Protein AF-A0A453RXK5-F1 (afdb_monomer_lite)

Sequence (158 aa):
MILRGVCTDGGHRELFTVAWDRRAPGYQVQESAIDTALVDGECNTMEKPGDRMSCYLTKALGNVGAELALQVPGRVSTEIDARLAYDTQGIVQRVHELLQIYNEHDIPSERLLFKIPATWQGIEASRLLESEGTQTHLTFVYRHVHALCLIWSQPYFL

pLDDT: mean 70.8, std 21.92, range [22.89, 93.12]

Foldseek 3Di:
DQPPPQPPPVPPARDDPRPDDPPDPPDDDPPVQLVVLVPDPVLVPDPDPVSSVVSSVLSSQLSVQLVVLVVDVAAGEGEDDCVCLPPLVSRLVSVVVSVVSNVVSVHDQVRYEYEHELDPSSLVSCLVCVVVVHHYDYDDPPDPVSVVSVVVSDPPPD

InterPro domains:
  IPR001585 Transal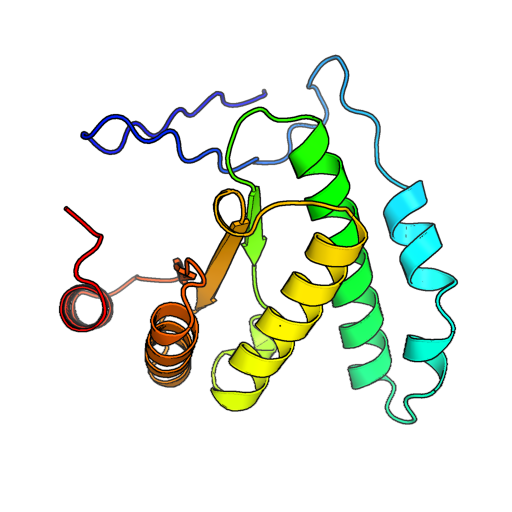dolase/Fructose-6-phosphate aldolase [PF00923] (57-148)
  IPR001585 Transaldolase/Fructose-6-phosphate aldolase [PTHR10683] (31-148)
  IPR013785 Aldolase-type TIM barrel [G3DSA:3.20.20.70] (16-151)

Organism: Aegilops tauschii subsp. strangulata (NCBI:txid200361)

Structure (mmCIF, N/CA/C/O backbone):
data_AF-A0A453RXK5-F1
#
_entry.id   AF-A0A453RXK5-F1
#
loop_
_atom_site.group_PDB
_atom_site.id
_atom_site.type_symbol
_atom_site.label_atom_id
_atom_site.label_alt_id
_atom_site.label_comp_id
_atom_site.label_asym_id
_atom_site.label_entity_id
_atom_site.label_seq_id
_atom_site.pdbx_PDB_ins_code
_atom_site.Cartn_x
_atom_site.Cartn_y
_atom_site.Cartn_z
_atom_site.occupancy
_atom_site.B_iso_or_equiv
_atom_site.auth_seq_id
_atom_site.auth_comp_id
_atom_site.auth_asym_id
_atom_site.auth_atom_id
_atom_site.pdbx_PDB_model_num
ATOM 1 N N . MET A 1 1 ? -15.021 21.557 -0.615 1.00 23.17 1 MET A N 1
ATOM 2 C CA . MET A 1 1 ? -15.997 20.584 -1.113 1.00 23.17 1 MET A CA 1
ATOM 3 C C . MET A 1 1 ? -15.530 19.169 -0.794 1.00 23.17 1 MET A C 1
ATOM 5 O O . MET A 1 1 ? -14.851 18.571 -1.619 1.00 23.17 1 MET A O 1
ATOM 9 N N . ILE A 1 2 ? -15.895 18.631 0.381 1.00 25.14 2 ILE A N 1
ATOM 10 C CA . ILE A 1 2 ? -15.979 17.185 0.576 1.00 25.14 2 ILE A CA 1
ATOM 11 C C . ILE A 1 2 ? -16.998 16.777 -0.471 1.00 25.14 2 ILE A C 1
ATOM 13 O O . ILE A 1 2 ? -18.204 16.957 -0.285 1.00 25.14 2 ILE A O 1
ATOM 17 N N . LEU A 1 3 ? -16.523 16.333 -1.629 1.00 22.89 3 LEU A N 1
ATOM 18 C CA . LEU A 1 3 ? -17.369 15.548 -2.489 1.00 22.89 3 LEU A CA 1
ATOM 19 C C . LEU A 1 3 ? -17.604 14.281 -1.678 1.00 22.89 3 LEU A C 1
ATOM 21 O O . LEU A 1 3 ? -16.799 13.356 -1.699 1.00 22.89 3 LEU A O 1
ATOM 25 N N . ARG A 1 4 ? -18.725 14.245 -0.949 1.00 27.22 4 ARG A N 1
ATOM 26 C CA . ARG A 1 4 ? -19.460 13.003 -0.718 1.00 27.22 4 ARG A CA 1
ATOM 27 C C . ARG A 1 4 ? -19.897 12.499 -2.096 1.00 27.22 4 ARG A C 1
ATOM 29 O O . ARG A 1 4 ? -21.068 12.527 -2.446 1.00 27.22 4 ARG A O 1
ATOM 36 N N . GLY A 1 5 ? -18.926 12.111 -2.914 1.00 26.20 5 GLY A N 1
ATOM 37 C CA . GLY A 1 5 ? -19.126 11.213 -4.023 1.00 26.20 5 GLY A CA 1
ATOM 38 C C . GLY A 1 5 ? -19.191 9.839 -3.398 1.00 26.20 5 GLY A C 1
ATOM 39 O O . GLY A 1 5 ? -18.198 9.124 -3.366 1.00 26.20 5 GLY A O 1
ATOM 40 N N . VAL A 1 6 ? -20.352 9.504 -2.842 1.00 32.00 6 VAL A N 1
ATOM 41 C CA . VAL A 1 6 ? -20.720 8.105 -2.684 1.00 32.00 6 VAL A CA 1
ATOM 42 C C . VAL A 1 6 ? -20.845 7.589 -4.119 1.00 32.00 6 VAL A C 1
ATOM 44 O O . VAL A 1 6 ? -21.887 7.760 -4.749 1.00 32.00 6 VAL A O 1
ATOM 47 N N . CYS A 1 7 ? -19.765 7.037 -4.680 1.00 28.34 7 CYS A N 1
ATOM 48 C CA . CYS A 1 7 ? -19.913 6.109 -5.794 1.00 28.34 7 CYS A CA 1
ATOM 49 C C . CYS A 1 7 ? -20.530 4.858 -5.183 1.00 28.34 7 CYS A C 1
ATOM 51 O O . CYS A 1 7 ? -19.851 4.015 -4.607 1.00 28.34 7 CYS A O 1
ATOM 53 N N . THR A 1 8 ? -21.857 4.818 -5.217 1.00 28.31 8 THR A N 1
ATOM 54 C CA . THR A 1 8 ? -22.600 3.576 -5.093 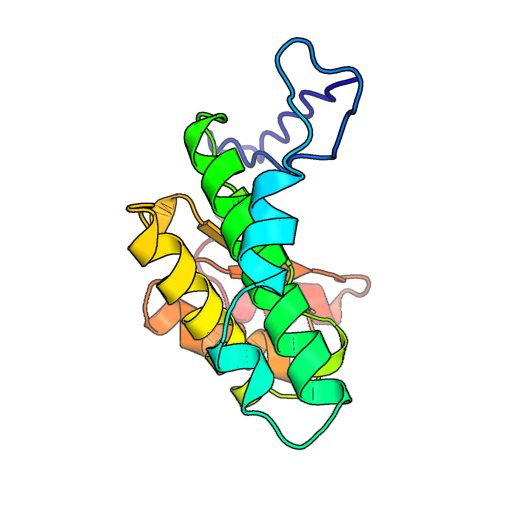1.00 28.31 8 THR A CA 1
ATOM 55 C C . THR A 1 8 ? -22.342 2.819 -6.386 1.00 28.31 8 THR A C 1
ATOM 57 O O . THR A 1 8 ? -23.053 2.996 -7.372 1.00 28.31 8 THR A O 1
ATOM 60 N N . ASP A 1 9 ? -21.302 1.984 -6.403 1.00 31.77 9 ASP A N 1
ATOM 61 C CA . ASP A 1 9 ? -21.351 0.815 -7.276 1.00 31.77 9 ASP A CA 1
ATOM 62 C C . ASP A 1 9 ? -22.632 0.076 -6.882 1.00 31.77 9 ASP A C 1
ATOM 64 O O . ASP A 1 9 ? -22.912 -0.070 -5.689 1.00 31.77 9 ASP A O 1
ATOM 68 N N . GLY A 1 10 ? -23.467 -0.279 -7.858 1.00 30.39 10 GLY A N 1
ATOM 69 C CA . GLY A 1 10 ? -24.870 -0.686 -7.692 1.00 30.39 10 GLY A CA 1
ATOM 70 C C . GLY A 1 10 ? -25.164 -1.900 -6.793 1.00 30.39 10 GLY A C 1
ATOM 71 O O . GLY A 1 10 ? -26.265 -2.435 -6.862 1.00 30.39 10 GLY A O 1
ATOM 72 N N . GLY A 1 11 ? -24.239 -2.324 -5.934 1.00 29.34 11 GLY A N 1
ATOM 73 C CA . GLY A 1 11 ? -24.464 -3.200 -4.793 1.00 29.34 11 GLY A CA 1
ATOM 74 C C . GLY A 1 11 ? -23.821 -2.645 -3.518 1.00 29.34 11 GLY A C 1
ATOM 75 O O . GLY A 1 11 ? -22.693 -2.998 -3.212 1.00 29.34 11 GLY A O 1
ATOM 76 N N . HIS A 1 12 ? -24.537 -1.802 -2.763 1.00 26.59 12 HIS A N 1
ATOM 77 C CA . HIS A 1 12 ? -24.367 -1.537 -1.316 1.00 26.59 12 HIS A CA 1
ATOM 78 C C . HIS A 1 12 ? -22.938 -1.567 -0.699 1.00 26.59 12 HIS A C 1
ATOM 80 O O . HIS A 1 12 ? -22.778 -1.995 0.444 1.00 26.59 12 HIS A O 1
ATOM 86 N N . ARG A 1 13 ? -21.888 -1.105 -1.390 1.00 34.31 13 ARG A N 1
ATOM 87 C CA . ARG A 1 13 ? -20.522 -1.024 -0.839 1.00 34.31 13 ARG A CA 1
ATOM 88 C C . ARG A 1 13 ? -19.982 0.385 -1.045 1.00 34.31 13 ARG A C 1
ATOM 90 O O . ARG A 1 13 ? -19.681 0.794 -2.159 1.00 34.31 13 ARG A O 1
ATOM 97 N N . GLU A 1 14 ? -19.905 1.151 0.039 1.00 31.09 14 GLU A N 1
ATOM 98 C CA . GLU A 1 14 ? -19.408 2.526 0.008 1.00 31.09 14 GLU A CA 1
ATOM 99 C C . GLU A 1 14 ? -17.879 2.531 -0.147 1.00 31.09 14 GLU A C 1
ATOM 101 O O . GLU A 1 14 ? -17.128 2.310 0.808 1.00 31.09 14 GLU A O 1
ATOM 106 N N . LEU A 1 15 ? -17.401 2.778 -1.368 1.00 33.25 15 LEU A N 1
ATOM 107 C CA . LEU A 1 15 ? -15.984 2.992 -1.642 1.00 33.25 15 LEU A CA 1
ATOM 108 C C . LEU A 1 15 ? -15.655 4.472 -1.395 1.00 33.25 15 LEU A C 1
ATOM 110 O O . LEU A 1 15 ? -15.812 5.326 -2.269 1.00 33.25 15 LEU A O 1
ATOM 114 N N . PHE A 1 16 ? -15.218 4.804 -0.180 1.00 31.69 16 PHE A N 1
ATOM 115 C CA . PHE A 1 16 ? -14.766 6.159 0.139 1.00 31.69 16 PHE A CA 1
ATOM 116 C C . PHE A 1 16 ? -13.379 6.404 -0.464 1.00 31.69 16 PHE A C 1
ATOM 118 O O . PHE A 1 16 ? -12.349 6.199 0.169 1.00 31.69 16 PHE A O 1
ATOM 125 N N . THR A 1 17 ? -13.335 6.888 -1.705 1.00 33.84 17 THR A N 1
ATOM 126 C CA . THR A 1 17 ? -12.128 7.568 -2.186 1.00 33.84 17 THR A CA 1
ATOM 127 C C . THR A 1 17 ? -12.095 8.945 -1.533 1.00 33.84 17 THR A C 1
ATOM 129 O O . THR A 1 17 ? -12.831 9.845 -1.936 1.00 33.84 17 THR A O 1
ATOM 132 N N . VAL A 1 18 ? -11.262 9.119 -0.505 1.00 37.56 18 VAL A N 1
ATOM 133 C CA . VAL A 1 18 ? -11.007 10.441 0.077 1.00 37.56 18 VAL A CA 1
ATOM 134 C C . VAL A 1 18 ? -10.220 11.260 -0.947 1.00 37.56 18 VAL A C 1
ATOM 136 O O . VAL A 1 18 ? -8.999 11.183 -1.039 1.00 37.56 18 VAL A O 1
ATOM 139 N N . ALA A 1 19 ? -10.936 12.032 -1.763 1.00 39.16 19 ALA A N 1
ATOM 140 C CA . ALA A 1 19 ? -10.356 13.154 -2.481 1.00 39.16 19 ALA A CA 1
ATOM 141 C C . ALA A 1 19 ? -10.180 14.297 -1.473 1.00 39.16 19 ALA A C 1
ATOM 143 O O . ALA A 1 19 ? -11.158 14.781 -0.901 1.00 39.16 19 ALA A O 1
ATOM 144 N N . TRP A 1 20 ? -8.930 14.687 -1.223 1.00 39.06 20 TRP A N 1
ATOM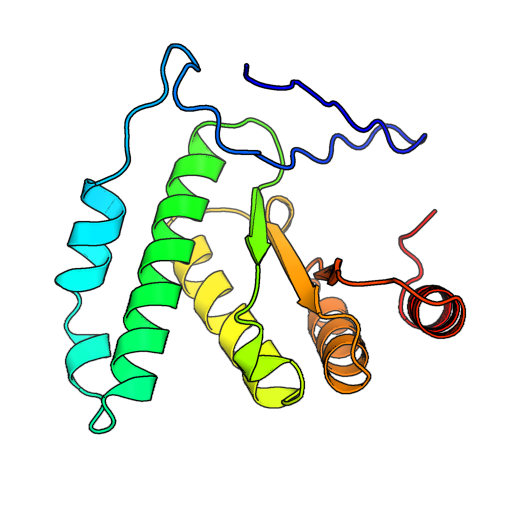 145 C CA . TRP A 1 20 ? -8.561 15.699 -0.237 1.00 39.06 20 TRP A CA 1
ATOM 146 C C . TRP A 1 20 ? -9.300 17.025 -0.459 1.00 39.06 20 TRP A C 1
ATOM 148 O O . TRP A 1 20 ? -8.984 17.787 -1.373 1.00 39.06 20 TRP A O 1
ATOM 158 N N . ASP A 1 21 ? -10.242 17.345 0.427 1.00 41.78 21 ASP A N 1
ATOM 159 C CA . ASP A 1 21 ? -10.811 18.682 0.533 1.00 41.78 21 ASP A CA 1
ATOM 160 C C . ASP A 1 21 ? -10.332 19.373 1.807 1.00 41.78 21 ASP A C 1
ATOM 162 O O . ASP A 1 21 ? -10.854 19.141 2.894 1.00 41.78 21 ASP A O 1
ATOM 166 N N . ARG A 1 22 ? -9.404 20.321 1.651 1.00 41.78 22 ARG A N 1
ATOM 167 C CA . ARG A 1 22 ? -8.883 21.162 2.746 1.00 41.78 22 ARG A CA 1
ATOM 168 C C . ARG A 1 22 ? -9.943 22.026 3.452 1.00 41.78 22 ARG A C 1
ATOM 170 O O . ARG A 1 22 ? -9.611 22.736 4.391 1.00 41.78 22 ARG A O 1
ATOM 177 N N . ARG A 1 23 ? -11.194 22.034 2.978 1.00 43.84 23 ARG A N 1
ATOM 178 C CA . ARG A 1 23 ? -12.311 22.817 3.536 1.00 43.84 23 ARG A CA 1
ATOM 179 C C . ARG A 1 23 ? -13.295 21.978 4.359 1.00 43.84 23 ARG A C 1
ATOM 181 O O . ARG A 1 23 ? -14.325 22.505 4.774 1.00 43.84 23 ARG A O 1
ATOM 188 N N . ALA A 1 24 ? -12.998 20.702 4.589 1.00 44.66 24 ALA A N 1
ATOM 189 C CA . ALA A 1 24 ? -13.757 19.834 5.477 1.00 44.66 24 ALA A CA 1
ATOM 190 C C . ALA A 1 24 ? -13.683 20.337 6.937 1.00 44.66 24 ALA A C 1
ATOM 192 O O . ALA A 1 24 ? -12.586 20.394 7.497 1.00 44.66 24 ALA A O 1
ATOM 193 N N . PRO A 1 25 ? -14.803 20.706 7.585 1.00 36.28 25 PRO A N 1
ATOM 194 C CA . PRO A 1 25 ? -14.773 21.070 8.998 1.00 36.28 25 PRO A CA 1
ATOM 195 C C . PRO A 1 25 ? -14.399 19.839 9.841 1.00 36.28 25 PRO A C 1
ATOM 197 O O . PRO A 1 25 ? -15.038 18.797 9.723 1.00 36.28 25 PRO A O 1
ATOM 200 N N . GLY A 1 26 ? -13.350 19.960 10.662 1.00 49.72 26 GLY A N 1
ATOM 201 C CA . GLY A 1 26 ? -12.788 18.865 11.472 1.00 49.72 26 GLY A CA 1
ATOM 202 C C . GLY A 1 26 ? -11.545 18.190 10.879 1.00 49.72 26 GLY A C 1
ATOM 203 O O . GLY A 1 26 ? -10.944 17.353 11.543 1.00 49.72 26 GLY A O 1
ATOM 204 N N . TYR A 1 27 ? -11.127 18.571 9.669 1.00 48.75 27 TYR A N 1
ATOM 205 C CA . TYR A 1 27 ? -9.893 18.080 9.067 1.00 48.75 27 TYR A CA 1
ATOM 206 C C . TYR A 1 27 ? -8.678 18.839 9.622 1.00 48.75 27 TYR A C 1
ATOM 208 O O . TYR A 1 27 ? -8.502 20.028 9.348 1.00 48.75 27 TYR A O 1
ATOM 216 N N . GLN A 1 28 ? -7.849 18.160 10.417 1.00 50.75 28 GLN A N 1
ATOM 217 C CA . GLN A 1 28 ? -6.536 18.666 10.819 1.00 50.75 28 GLN A CA 1
ATOM 218 C C . GLN A 1 28 ? -5.482 18.168 9.827 1.00 50.75 28 GLN A C 1
ATOM 220 O O . GLN A 1 28 ? -5.486 16.999 9.451 1.00 50.75 28 GLN A O 1
ATOM 225 N N . VAL A 1 29 ? -4.599 19.064 9.378 1.00 53.25 29 VAL A N 1
ATOM 226 C CA . VAL A 1 29 ? -3.449 18.699 8.543 1.00 53.25 29 VAL A CA 1
ATOM 227 C C . VAL A 1 29 ? -2.510 17.847 9.390 1.00 53.25 29 VAL A C 1
ATOM 229 O O . VAL A 1 29 ? -2.087 18.269 10.463 1.00 53.25 29 VAL A O 1
ATOM 232 N N . GLN A 1 30 ? -2.195 16.651 8.909 1.00 60.31 30 GLN A N 1
ATOM 233 C CA . GLN A 1 30 ? -1.445 15.642 9.657 1.00 60.31 30 GLN A CA 1
ATOM 234 C C . GLN A 1 30 ? 0.058 15.819 9.441 1.00 60.31 30 GLN A C 1
ATOM 236 O O . GLN A 1 30 ? 0.758 14.917 8.990 1.00 60.31 30 GLN A O 1
ATOM 241 N N . GLU A 1 31 ? 0.547 17.029 9.732 1.00 60.25 31 GLU A N 1
ATOM 242 C CA . GLU A 1 31 ? 1.984 17.345 9.727 1.00 60.25 31 GLU A CA 1
ATOM 243 C C . GLU A 1 31 ? 2.755 16.391 10.653 1.00 60.25 31 GLU A C 1
ATOM 245 O O . GLU A 1 31 ? 3.828 15.922 10.282 1.00 60.25 31 GLU A O 1
ATOM 250 N N . SER A 1 32 ? 2.141 15.974 11.769 1.00 67.00 32 SER A N 1
ATOM 251 C CA . SER A 1 32 ? 2.704 14.983 12.693 1.00 67.00 32 SER A CA 1
ATOM 252 C C . SER A 1 32 ? 3.075 13.666 12.014 1.00 67.00 32 SER A C 1
ATOM 254 O O . SER A 1 32 ? 4.160 13.154 12.257 1.00 67.00 32 SER A O 1
ATOM 256 N N . ALA A 1 33 ? 2.226 13.131 11.132 1.00 69.62 33 ALA A N 1
ATOM 257 C CA . ALA A 1 33 ? 2.461 11.842 10.482 1.00 69.62 33 ALA A CA 1
ATOM 258 C C . ALA A 1 33 ? 3.660 11.873 9.517 1.00 69.62 33 ALA A C 1
ATOM 260 O O . ALA A 1 33 ? 4.385 10.882 9.378 1.00 69.62 33 ALA A O 1
ATOM 261 N N . ILE A 1 34 ? 3.876 13.019 8.861 1.00 71.56 34 ILE A N 1
ATOM 262 C CA . ILE A 1 34 ? 5.006 13.246 7.953 1.00 71.56 34 ILE A CA 1
ATOM 263 C C . ILE A 1 34 ? 6.287 13.437 8.766 1.00 71.56 34 ILE A C 1
ATOM 265 O O . ILE A 1 34 ? 7.307 12.825 8.450 1.00 71.56 34 ILE A O 1
ATOM 269 N N . ASP A 1 35 ? 6.226 14.219 9.842 1.00 76.19 35 ASP A N 1
ATOM 270 C CA . ASP A 1 35 ? 7.365 14.441 10.731 1.00 76.19 35 ASP A CA 1
ATOM 271 C C . ASP A 1 35 ? 7.811 13.137 11.406 1.00 76.19 35 ASP A C 1
ATOM 273 O O . ASP A 1 35 ? 9.004 12.837 11.443 1.00 76.19 35 ASP A O 1
ATOM 277 N N . THR A 1 36 ? 6.867 12.301 11.853 1.00 78.12 36 THR A N 1
ATOM 278 C CA . THR A 1 36 ? 7.159 10.965 12.395 1.00 78.12 36 THR A CA 1
ATOM 279 C C . THR A 1 36 ? 7.865 10.085 11.367 1.00 78.12 36 THR A C 1
ATOM 281 O O . THR A 1 36 ? 8.853 9.436 11.701 1.00 78.12 36 THR A O 1
ATOM 284 N N . ALA A 1 37 ? 7.421 10.106 10.106 1.00 77.25 37 ALA A N 1
ATOM 285 C CA . ALA A 1 37 ? 8.076 9.347 9.045 1.00 77.25 37 ALA A CA 1
ATOM 286 C C . ALA A 1 37 ? 9.505 9.849 8.763 1.00 77.25 37 ALA A C 1
ATOM 288 O O . ALA A 1 37 ? 10.388 9.044 8.483 1.00 77.25 37 ALA A O 1
ATOM 289 N N . LEU A 1 38 ? 9.759 11.160 8.850 1.00 75.06 38 LEU A N 1
ATOM 290 C CA . LEU A 1 38 ? 11.083 11.749 8.611 1.00 75.06 38 LEU A CA 1
ATOM 291 C C . LEU A 1 38 ? 12.088 11.479 9.740 1.00 75.06 38 LEU A C 1
ATOM 293 O O . LEU A 1 38 ? 13.287 11.369 9.478 1.00 75.06 38 LEU A O 1
ATOM 297 N N . VAL A 1 39 ? 11.613 11.360 10.982 1.00 77.44 39 VAL A N 1
ATOM 298 C CA . VAL A 1 39 ? 12.446 11.053 12.161 1.00 77.44 39 VAL A CA 1
ATOM 299 C C . VAL A 1 39 ? 12.883 9.583 12.190 1.00 77.44 39 VAL A C 1
ATOM 301 O O . VAL A 1 39 ? 13.814 9.220 12.909 1.00 77.44 39 VAL A O 1
ATOM 304 N N . ASP A 1 40 ? 12.255 8.740 11.376 1.00 73.06 40 ASP A N 1
ATOM 305 C CA . ASP A 1 40 ? 12.416 7.301 11.453 1.00 73.06 40 ASP A CA 1
ATOM 306 C C . ASP A 1 40 ? 13.833 6.825 11.070 1.00 73.06 40 ASP A C 1
ATOM 308 O O . ASP A 1 40 ? 14.371 7.121 9.993 1.00 73.06 40 ASP A O 1
ATOM 312 N N . GLY A 1 41 ? 14.464 6.080 11.983 1.00 69.94 41 GLY A N 1
ATOM 313 C CA . GLY A 1 41 ? 15.874 5.683 11.887 1.00 69.94 41 GLY A CA 1
ATOM 314 C C . GLY A 1 41 ? 16.141 4.616 10.825 1.00 69.94 41 GLY A C 1
ATOM 315 O O . GLY A 1 41 ? 17.218 4.583 10.232 1.00 69.94 41 GLY A O 1
ATOM 316 N N . GLU A 1 42 ? 15.147 3.783 10.531 1.00 74.06 42 GLU A N 1
ATOM 317 C CA . GLU A 1 42 ? 15.262 2.662 9.591 1.00 74.06 42 GLU A CA 1
ATOM 318 C C . GLU A 1 42 ? 15.403 3.120 8.134 1.00 74.06 42 GLU A C 1
ATOM 320 O O . GLU A 1 42 ? 16.142 2.527 7.355 1.00 74.06 42 GLU A O 1
ATOM 325 N N . CYS A 1 43 ? 14.765 4.229 7.749 1.00 71.81 43 CYS A N 1
ATOM 326 C CA . CYS A 1 43 ? 14.927 4.771 6.398 1.00 71.81 43 CYS A CA 1
ATOM 327 C C . CYS A 1 43 ? 16.295 5.454 6.203 1.00 71.81 43 CYS A C 1
ATOM 329 O O . CYS A 1 43 ? 16.721 5.677 5.068 1.00 71.81 43 CYS A O 1
ATOM 331 N N . ASN A 1 44 ? 17.012 5.771 7.290 1.00 72.75 44 ASN A N 1
ATOM 332 C CA . ASN A 1 44 ? 18.350 6.364 7.238 1.00 72.75 44 ASN A CA 1
ATOM 333 C C . ASN A 1 44 ? 19.468 5.339 7.014 1.00 72.75 44 ASN A C 1
ATOM 335 O O . ASN A 1 44 ? 20.560 5.737 6.609 1.00 72.75 44 ASN A O 1
ATOM 339 N N . THR A 1 45 ? 19.219 4.044 7.233 1.00 73.19 45 THR A N 1
ATOM 340 C CA . THR A 1 45 ? 20.237 2.995 7.055 1.00 73.19 45 THR A CA 1
ATOM 341 C C . THR A 1 45 ? 20.438 2.585 5.597 1.00 73.19 45 THR A C 1
ATOM 343 O O . THR A 1 45 ? 21.372 1.845 5.298 1.00 73.19 45 THR A O 1
ATOM 346 N N . MET A 1 46 ? 19.592 3.047 4.671 1.00 73.69 46 MET A N 1
ATOM 347 C CA . MET A 1 46 ? 19.740 2.725 3.250 1.00 73.69 46 MET A CA 1
ATOM 348 C C . MET A 1 46 ? 20.824 3.586 2.591 1.00 73.69 46 MET A C 1
ATOM 350 O O . MET A 1 46 ? 20.786 4.812 2.655 1.00 73.69 46 MET A O 1
ATOM 354 N N . GLU A 1 47 ? 21.779 2.956 1.905 1.00 66.75 47 GLU A N 1
ATOM 355 C CA . GLU A 1 47 ? 22.912 3.663 1.285 1.00 66.75 47 GLU A CA 1
ATOM 356 C C . GLU A 1 47 ? 22.507 4.486 0.051 1.00 66.75 47 GLU A C 1
ATOM 358 O O . GLU A 1 47 ? 23.095 5.532 -0.234 1.00 66.75 47 GLU A O 1
ATOM 363 N N . LYS A 1 48 ? 21.483 4.042 -0.692 1.00 79.19 48 LYS A N 1
ATOM 364 C CA . LYS A 1 48 ? 21.042 4.695 -1.931 1.00 79.19 48 LYS A CA 1
ATOM 365 C C . LYS A 1 48 ? 20.027 5.810 -1.650 1.00 79.19 48 LYS A C 1
ATOM 367 O O . LYS A 1 48 ? 18.961 5.534 -1.100 1.00 79.19 48 LYS A O 1
ATOM 372 N N . PRO A 1 49 ? 20.264 7.052 -2.119 1.00 73.75 49 PRO A N 1
ATOM 373 C CA . PRO A 1 49 ? 19.345 8.173 -1.895 1.00 73.75 49 PRO A CA 1
ATOM 374 C C . PRO A 1 49 ? 17.922 7.947 -2.430 1.00 73.75 49 PRO A C 1
ATOM 376 O O . PRO A 1 49 ? 16.957 8.416 -1.831 1.00 73.75 49 PRO A O 1
ATOM 379 N N . GLY A 1 50 ? 17.783 7.224 -3.548 1.00 74.81 50 GLY A N 1
ATOM 380 C CA . GLY A 1 50 ? 16.480 6.923 -4.152 1.00 74.81 50 GLY A CA 1
ATOM 381 C C . GLY A 1 50 ? 15.614 6.004 -3.288 1.00 74.81 50 GLY A C 1
ATOM 382 O O . GLY A 1 50 ? 14.416 6.252 -3.141 1.00 74.81 50 GLY A O 1
ATOM 383 N N . ASP A 1 51 ? 16.237 5.006 -2.665 1.00 77.38 51 ASP A N 1
ATOM 384 C CA . ASP A 1 51 ? 15.552 4.019 -1.828 1.00 77.38 51 ASP A CA 1
ATOM 385 C C . ASP A 1 51 ? 15.184 4.629 -0.471 1.00 77.38 51 ASP A C 1
ATOM 387 O O . ASP A 1 51 ? 14.060 4.451 -0.003 1.00 77.38 51 ASP A O 1
ATOM 391 N N . ARG A 1 52 ? 16.059 5.484 0.085 1.00 82.25 52 ARG A N 1
ATOM 392 C CA . ARG A 1 52 ? 15.753 6.306 1.271 1.00 82.25 52 ARG A CA 1
ATOM 393 C C . ARG A 1 52 ? 14.485 7.127 1.069 1.00 82.25 52 ARG A C 1
ATOM 395 O O . ARG A 1 52 ? 13.575 7.079 1.890 1.00 82.25 52 ARG A O 1
ATOM 402 N N . MET A 1 53 ? 14.401 7.858 -0.046 1.00 81.56 53 MET A N 1
ATOM 403 C CA . MET A 1 53 ? 13.227 8.681 -0.346 1.00 81.56 53 MET A CA 1
ATOM 404 C C . MET A 1 53 ? 11.969 7.826 -0.524 1.00 81.56 53 MET A C 1
ATOM 406 O O . MET A 1 53 ? 10.903 8.187 -0.035 1.00 81.56 53 MET A O 1
ATOM 410 N N . SER A 1 54 ? 12.085 6.671 -1.187 1.00 82.44 54 SER A N 1
ATOM 411 C CA . SER A 1 54 ? 10.966 5.735 -1.317 1.00 82.44 54 SER A CA 1
ATOM 412 C C . SER A 1 54 ? 10.488 5.199 0.038 1.00 82.44 54 SER A C 1
ATOM 414 O O . SER A 1 54 ? 9.282 5.028 0.220 1.00 82.44 54 SER A O 1
ATOM 416 N N . CYS A 1 55 ? 11.402 4.943 0.976 1.00 84.31 55 CYS A N 1
ATOM 417 C CA . CYS A 1 55 ? 11.085 4.508 2.336 1.00 84.31 55 CYS A CA 1
ATOM 418 C C . CYS A 1 55 ?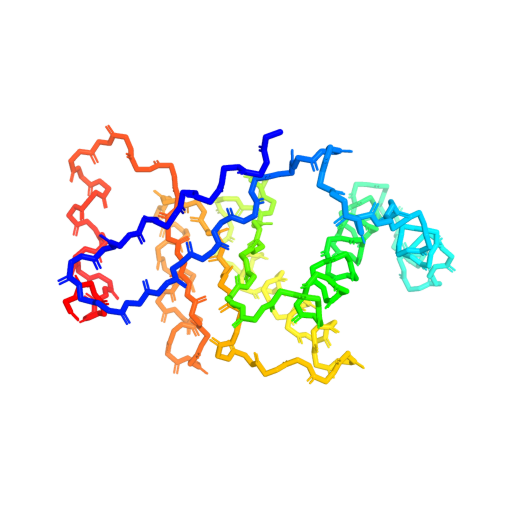 10.308 5.595 3.091 1.00 84.31 55 CYS A C 1
ATOM 420 O O . CYS A 1 55 ? 9.206 5.335 3.571 1.00 84.31 55 CYS A O 1
ATOM 422 N N . TYR A 1 56 ? 10.808 6.839 3.086 1.00 85.56 56 TYR A N 1
ATOM 423 C CA . TYR A 1 56 ? 10.123 7.976 3.712 1.00 85.56 56 TYR A CA 1
ATOM 424 C C . TYR A 1 56 ? 8.722 8.205 3.153 1.00 85.56 56 TYR A C 1
ATOM 426 O O . TYR A 1 56 ? 7.775 8.384 3.913 1.00 85.56 56 TYR A O 1
ATOM 434 N N . LEU A 1 57 ? 8.578 8.159 1.826 1.00 84.25 57 LEU A N 1
ATOM 435 C CA . LEU A 1 57 ? 7.280 8.306 1.172 1.00 84.25 57 LEU A CA 1
ATOM 436 C C . LEU A 1 57 ? 6.313 7.197 1.590 1.00 84.25 57 LEU A C 1
ATOM 438 O O . LEU A 1 57 ? 5.155 7.477 1.878 1.00 84.25 57 LEU A O 1
ATOM 442 N N . THR A 1 58 ? 6.786 5.954 1.663 1.00 86.31 58 THR A N 1
ATOM 443 C CA . THR A 1 58 ? 5.952 4.808 2.054 1.00 86.31 58 THR A CA 1
ATOM 444 C C . THR A 1 58 ? 5.486 4.930 3.500 1.00 86.31 58 THR A C 1
ATOM 446 O O . THR A 1 58 ? 4.292 4.794 3.758 1.00 86.31 58 THR A O 1
ATOM 449 N N . LYS A 1 59 ? 6.392 5.269 4.426 1.00 87.06 59 LYS A N 1
ATOM 450 C CA . LYS A 1 59 ? 6.047 5.489 5.837 1.00 87.06 59 LYS A CA 1
ATOM 451 C C . LYS A 1 59 ? 5.087 6.662 6.020 1.00 87.06 59 LYS A C 1
ATOM 453 O O . LYS A 1 59 ? 4.082 6.525 6.709 1.00 87.06 59 LYS A O 1
ATOM 458 N N . ALA A 1 60 ? 5.335 7.784 5.344 1.00 86.31 60 ALA A N 1
ATOM 459 C CA . ALA A 1 60 ? 4.448 8.943 5.399 1.00 86.31 60 ALA A CA 1
ATOM 460 C C . ALA A 1 60 ? 3.041 8.609 4.872 1.00 86.31 60 ALA A C 1
ATOM 462 O O . ALA A 1 60 ? 2.048 8.952 5.508 1.00 86.31 60 ALA A O 1
ATOM 463 N N . LEU A 1 61 ? 2.942 7.899 3.742 1.00 85.25 61 LEU A N 1
ATOM 464 C CA . LEU A 1 61 ? 1.660 7.470 3.173 1.00 85.25 61 LEU A CA 1
ATOM 465 C C . LEU A 1 61 ? 0.926 6.473 4.078 1.00 85.25 61 LEU A C 1
ATOM 467 O O . LEU A 1 61 ? -0.289 6.586 4.231 1.00 85.25 61 LEU A O 1
ATOM 471 N N . GLY A 1 62 ? 1.647 5.523 4.679 1.00 87.12 62 GLY A N 1
ATOM 472 C CA . GLY A 1 62 ? 1.095 4.569 5.641 1.00 87.12 62 GLY A CA 1
ATOM 473 C C . GLY A 1 62 ? 0.531 5.262 6.881 1.00 87.12 62 GLY A C 1
ATOM 474 O O . GLY A 1 62 ? -0.634 5.058 7.204 1.00 87.12 62 GLY A O 1
ATOM 475 N N . ASN A 1 63 ? 1.306 6.151 7.509 1.00 86.69 63 ASN A N 1
ATOM 476 C CA . ASN A 1 63 ? 0.884 6.881 8.709 1.00 86.69 63 ASN A CA 1
ATOM 477 C C . ASN A 1 63 ? -0.316 7.797 8.438 1.00 86.69 63 ASN A C 1
ATOM 479 O O . ASN A 1 63 ? -1.298 7.773 9.175 1.00 86.69 63 ASN A O 1
ATOM 483 N N . VAL A 1 64 ? -0.284 8.561 7.341 1.00 84.94 64 VAL A N 1
ATOM 484 C CA . VAL A 1 64 ? -1.416 9.418 6.956 1.00 84.94 64 VAL A CA 1
ATOM 485 C C . VAL A 1 64 ? -2.652 8.575 6.640 1.00 84.94 64 VAL A C 1
ATOM 487 O O . VAL A 1 64 ? -3.756 8.901 7.074 1.00 84.94 64 VAL A O 1
ATOM 490 N N . GLY A 1 65 ? -2.487 7.470 5.910 1.00 84.38 65 GLY A N 1
ATOM 491 C CA . GLY A 1 65 ? -3.579 6.541 5.634 1.00 84.38 65 GLY A CA 1
ATOM 492 C C . GLY A 1 65 ? -4.168 5.941 6.911 1.00 84.38 65 GLY A C 1
ATOM 493 O O . GLY A 1 65 ? -5.387 5.789 7.008 1.00 84.38 65 GLY A O 1
ATOM 494 N N . ALA A 1 66 ? -3.324 5.642 7.900 1.00 85.69 66 ALA A N 1
ATOM 495 C CA . ALA A 1 66 ? -3.746 5.069 9.166 1.00 85.69 66 ALA A CA 1
ATOM 496 C C . ALA A 1 66 ? -4.586 6.054 9.988 1.00 85.69 66 ALA A C 1
ATOM 498 O O . ALA A 1 66 ? -5.707 5.744 10.397 1.00 85.69 66 ALA A O 1
ATOM 499 N N . GLU A 1 67 ? -4.109 7.288 10.135 1.00 83.25 67 GLU A N 1
ATOM 500 C CA . GLU A 1 67 ? -4.860 8.345 10.815 1.00 83.25 67 GLU A CA 1
ATOM 501 C C . GLU A 1 67 ? -6.196 8.645 10.116 1.00 83.25 67 GLU A C 1
ATOM 503 O O . GLU A 1 67 ? -7.220 8.857 10.774 1.00 83.25 67 GLU A O 1
ATOM 508 N N . LEU A 1 68 ? -6.229 8.605 8.780 1.00 80.56 68 LEU A N 1
ATOM 509 C CA . LEU A 1 68 ? -7.470 8.745 8.013 1.00 80.56 68 LEU A CA 1
ATOM 510 C C . LEU A 1 68 ? -8.449 7.591 8.268 1.00 80.56 68 LEU A C 1
ATOM 512 O O . LEU A 1 68 ? -9.658 7.826 8.358 1.00 80.56 68 LEU A O 1
ATOM 516 N N . ALA A 1 69 ? -7.956 6.359 8.410 1.00 82.94 69 ALA A N 1
ATOM 517 C CA . ALA A 1 69 ? -8.792 5.187 8.668 1.00 82.94 69 ALA A CA 1
ATOM 518 C C . ALA A 1 69 ? -9.503 5.259 10.030 1.00 82.94 69 ALA A C 1
ATOM 520 O O . ALA A 1 69 ? -10.617 4.742 10.176 1.00 82.94 69 ALA A O 1
ATOM 521 N N . LEU A 1 70 ? -8.893 5.933 11.010 1.00 81.25 70 LEU A N 1
ATOM 522 C CA . LEU A 1 70 ? -9.488 6.183 12.324 1.00 81.25 70 LEU A CA 1
ATOM 523 C C . LEU A 1 70 ? -10.608 7.235 12.276 1.00 81.25 70 LEU A C 1
ATOM 525 O O . LEU A 1 70 ? -11.559 7.151 13.051 1.00 81.25 70 LEU A O 1
ATOM 529 N N . GLN A 1 71 ? -10.529 8.210 11.366 1.00 81.19 71 GLN A N 1
ATOM 530 C CA . GLN A 1 71 ? -11.500 9.309 11.278 1.00 81.19 71 GLN A CA 1
ATOM 531 C C . GLN A 1 71 ? -12.706 9.002 10.383 1.00 81.19 71 GLN A C 1
ATOM 533 O O . GLN A 1 71 ? -13.813 9.482 10.635 1.00 81.19 71 GLN A O 1
ATOM 538 N N . VAL A 1 72 ? -12.506 8.240 9.308 1.00 76.12 72 VAL A N 1
ATOM 539 C CA . VAL A 1 72 ? -13.546 7.971 8.307 1.00 76.12 72 VAL A CA 1
ATOM 540 C C . VAL A 1 72 ? -14.157 6.599 8.582 1.00 76.12 72 VAL A C 1
ATOM 542 O O . VAL A 1 72 ? -13.395 5.651 8.690 1.00 76.12 72 VAL A O 1
ATOM 545 N N . PRO A 1 73 ? -15.491 6.414 8.620 1.00 71.69 73 PRO A N 1
ATOM 546 C CA . PRO A 1 73 ? -16.133 5.107 8.852 1.00 71.69 73 PRO A CA 1
ATOM 547 C C . PRO A 1 73 ? -16.078 4.149 7.640 1.00 71.69 73 PRO A C 1
ATOM 549 O O . PRO A 1 73 ? -16.753 3.126 7.615 1.00 71.69 73 PRO A O 1
ATOM 552 N N . GLY A 1 74 ? -15.291 4.490 6.619 1.00 78.31 74 GLY A N 1
ATOM 553 C CA . GLY A 1 74 ? -15.194 3.789 5.345 1.00 78.31 74 GLY A CA 1
ATOM 554 C C . GLY A 1 74 ? -13.909 2.984 5.178 1.00 78.31 74 GLY A C 1
ATOM 555 O O . GLY A 1 74 ? -13.198 2.690 6.144 1.00 78.31 74 GLY A O 1
ATOM 556 N N . ARG A 1 75 ? -13.612 2.657 3.918 1.00 79.44 75 ARG A N 1
ATOM 557 C CA . ARG A 1 75 ? -12.329 2.086 3.496 1.00 79.44 75 ARG A CA 1
ATOM 558 C C . ARG A 1 75 ? -11.355 3.192 3.113 1.00 79.44 75 ARG A C 1
ATOM 560 O O . ARG A 1 75 ? -11.771 4.206 2.559 1.00 79.44 75 ARG A O 1
ATOM 567 N N . VAL A 1 76 ? -10.074 2.970 3.369 1.00 83.69 76 VAL A N 1
ATOM 568 C CA . VAL A 1 76 ? -8.990 3.852 2.937 1.00 83.69 76 VAL A CA 1
ATOM 569 C C . VAL A 1 76 ? -8.260 3.186 1.787 1.00 83.69 76 VAL A C 1
ATOM 571 O O . VAL A 1 76 ? -7.884 2.018 1.864 1.00 83.69 76 VAL A O 1
ATOM 574 N N . SER A 1 77 ? -8.085 3.939 0.702 1.00 83.25 77 SER A N 1
ATOM 575 C CA . SER A 1 77 ? -7.333 3.468 -0.453 1.00 83.25 77 SER A CA 1
ATOM 576 C C . SER A 1 77 ? -5.955 4.105 -0.511 1.00 83.25 77 SER A C 1
ATOM 578 O O . SER A 1 77 ? -5.877 5.336 -0.541 1.00 83.25 77 SER A O 1
ATOM 580 N N . THR A 1 78 ? -4.914 3.294 -0.648 1.00 87.88 78 THR A N 1
ATOM 581 C CA . THR A 1 78 ? -3.525 3.761 -0.703 1.00 87.88 78 THR A CA 1
ATOM 582 C C . THR A 1 78 ? -2.895 3.331 -2.014 1.00 87.88 78 THR A C 1
ATOM 584 O O . THR A 1 78 ? -3.003 2.175 -2.418 1.00 87.88 78 THR A O 1
ATOM 587 N N . GLU A 1 79 ? -2.293 4.282 -2.721 1.00 88.00 79 GLU A N 1
ATOM 588 C CA . GLU A 1 79 ? -1.707 4.051 -4.038 1.00 88.00 79 GLU A CA 1
ATOM 589 C C . GLU A 1 79 ? -0.245 3.635 -3.938 1.00 88.00 79 GLU A C 1
ATOM 591 O O . GLU A 1 79 ? 0.532 4.220 -3.183 1.00 88.00 79 GLU A O 1
ATOM 596 N N . ILE A 1 80 ? 0.110 2.604 -4.704 1.00 87.69 80 ILE A N 1
ATOM 597 C CA . ILE A 1 80 ? 1.483 2.125 -4.819 1.00 87.69 80 ILE A CA 1
ATOM 598 C C . ILE A 1 80 ? 2.252 3.024 -5.783 1.00 87.69 80 ILE A C 1
ATOM 600 O O . ILE A 1 80 ? 1.727 3.475 -6.798 1.00 87.69 80 ILE A O 1
ATOM 604 N N . ASP A 1 81 ? 3.521 3.269 -5.462 1.00 85.38 81 ASP A N 1
ATOM 605 C CA . ASP A 1 81 ? 4.409 4.087 -6.278 1.00 85.38 81 ASP A CA 1
ATOM 606 C C . ASP A 1 81 ? 4.455 3.585 -7.730 1.00 85.38 81 ASP A C 1
ATOM 608 O O . ASP A 1 81 ? 4.870 2.457 -8.010 1.00 85.38 81 ASP A O 1
ATOM 612 N N . ALA A 1 82 ? 4.072 4.452 -8.667 1.00 82.62 82 ALA A N 1
ATOM 613 C CA . ALA A 1 82 ? 4.028 4.143 -10.091 1.00 82.62 82 ALA A CA 1
ATOM 614 C C . ALA A 1 82 ? 5.398 3.744 -10.673 1.00 82.62 82 ALA A C 1
ATOM 616 O O . ALA A 1 82 ? 5.455 3.101 -11.720 1.00 82.62 82 ALA A O 1
ATOM 617 N N . ARG A 1 83 ? 6.514 4.071 -10.007 1.00 85.44 83 ARG A N 1
ATOM 618 C CA . ARG A 1 83 ? 7.856 3.623 -10.418 1.00 85.44 83 ARG A CA 1
ATOM 619 C C . ARG A 1 83 ? 8.020 2.105 -10.330 1.00 85.44 83 ARG A C 1
ATOM 621 O O . ARG A 1 83 ? 8.788 1.541 -11.102 1.00 85.44 83 ARG A O 1
ATOM 628 N N . LEU A 1 84 ? 7.274 1.455 -9.436 1.00 85.88 84 LEU A N 1
ATOM 629 C CA . LEU A 1 84 ? 7.261 0.001 -9.270 1.00 85.88 84 LEU A CA 1
ATOM 630 C C . LEU A 1 84 ? 6.281 -0.693 -10.226 1.00 85.88 84 LEU A C 1
ATOM 632 O O . LEU A 1 84 ? 6.176 -1.912 -10.203 1.00 85.88 84 LEU A O 1
ATOM 636 N N . ALA A 1 85 ? 5.589 0.041 -11.109 1.00 84.81 85 ALA A N 1
ATOM 637 C CA . ALA A 1 85 ? 4.533 -0.509 -11.965 1.00 84.81 85 ALA A CA 1
ATOM 638 C C . ALA A 1 85 ? 4.964 -1.695 -12.847 1.00 84.81 85 ALA A C 1
ATOM 640 O O . ALA A 1 85 ? 4.111 -2.456 -13.294 1.00 84.81 85 ALA A O 1
ATOM 641 N N . TYR A 1 86 ? 6.258 -1.856 -13.124 1.00 88.19 86 TYR A N 1
ATOM 642 C CA . TYR A 1 86 ? 6.794 -2.939 -13.956 1.00 88.19 86 TYR A CA 1
ATOM 643 C C . TYR A 1 86 ? 7.566 -4.001 -13.162 1.00 88.19 86 TYR A C 1
ATOM 645 O O . TYR A 1 86 ? 8.203 -4.859 -13.772 1.00 88.19 86 TYR A O 1
ATOM 653 N N . ASP A 1 87 ? 7.503 -3.964 -11.830 1.00 91.62 87 ASP A N 1
ATOM 654 C CA . ASP A 1 87 ? 8.156 -4.918 -10.935 1.00 91.62 87 ASP A CA 1
ATOM 655 C C . ASP A 1 87 ? 7.121 -5.602 -10.032 1.00 91.62 87 ASP A C 1
ATOM 657 O O . ASP A 1 87 ? 6.638 -5.031 -9.057 1.00 91.62 87 ASP A O 1
ATOM 661 N N . THR A 1 88 ? 6.784 -6.853 -10.356 1.00 91.25 88 THR A N 1
ATOM 662 C CA . THR A 1 88 ? 5.815 -7.649 -9.591 1.00 91.25 88 THR A CA 1
ATOM 663 C C . THR A 1 88 ? 6.247 -7.831 -8.138 1.00 91.25 88 THR A C 1
ATOM 665 O O . THR A 1 88 ? 5.432 -7.652 -7.238 1.00 91.25 88 THR A O 1
ATOM 668 N N . GLN A 1 89 ? 7.518 -8.164 -7.895 1.00 93.12 89 GLN A N 1
ATOM 669 C CA . GLN A 1 89 ? 8.010 -8.426 -6.540 1.00 93.12 89 GLN A CA 1
ATOM 670 C C . GLN A 1 89 ? 8.123 -7.126 -5.744 1.00 93.12 89 GLN A C 1
ATOM 672 O O . GLN A 1 89 ? 7.723 -7.083 -4.583 1.00 93.12 89 GLN A O 1
ATOM 677 N N . GLY A 1 90 ? 8.567 -6.045 -6.394 1.00 91.56 90 GLY A N 1
ATOM 678 C CA . GLY A 1 90 ? 8.595 -4.714 -5.793 1.00 91.56 90 GLY A CA 1
ATOM 679 C C . GLY A 1 90 ? 7.211 -4.224 -5.354 1.00 91.56 90 GLY A C 1
ATOM 680 O O . GLY A 1 90 ? 7.081 -3.659 -4.268 1.00 91.56 90 GLY A O 1
ATOM 681 N N . ILE A 1 91 ? 6.159 -4.479 -6.145 1.00 91.44 91 ILE A N 1
ATOM 682 C CA . ILE A 1 91 ? 4.773 -4.147 -5.768 1.00 91.44 91 ILE A CA 1
ATOM 683 C C . ILE A 1 91 ? 4.331 -4.956 -4.545 1.00 91.44 91 ILE A C 1
ATOM 685 O O . ILE A 1 91 ? 3.822 -4.370 -3.590 1.00 91.44 91 ILE A O 1
ATOM 689 N N . VAL A 1 92 ? 4.529 -6.278 -4.558 1.00 93.06 92 VAL A N 1
ATOM 690 C CA . VAL A 1 92 ? 4.126 -7.167 -3.453 1.00 93.06 92 VAL A CA 1
ATOM 691 C C . VAL A 1 92 ? 4.828 -6.766 -2.156 1.00 93.06 92 VAL A C 1
ATOM 693 O O . VAL A 1 92 ? 4.173 -6.539 -1.139 1.00 93.06 92 VAL A O 1
ATOM 696 N N . GLN A 1 93 ? 6.148 -6.568 -2.206 1.00 92.31 93 GLN A N 1
ATOM 697 C CA . GLN A 1 93 ? 6.929 -6.125 -1.054 1.00 92.31 93 GLN A CA 1
ATOM 698 C C . GLN A 1 93 ? 6.430 -4.781 -0.514 1.00 92.31 93 GLN A C 1
ATOM 700 O O . GLN A 1 93 ? 6.239 -4.636 0.692 1.00 92.31 93 GLN A O 1
ATOM 705 N N . ARG A 1 94 ? 6.149 -3.813 -1.394 1.00 90.62 94 ARG A N 1
ATOM 706 C CA . ARG A 1 94 ? 5.644 -2.501 -0.977 1.00 90.62 94 ARG A CA 1
ATOM 707 C C . ARG A 1 94 ? 4.268 -2.585 -0.318 1.00 90.62 94 ARG A C 1
ATOM 709 O O . ARG A 1 94 ? 3.997 -1.852 0.631 1.00 90.62 94 ARG A O 1
ATOM 716 N N . VAL A 1 95 ? 3.392 -3.461 -0.803 1.00 92.00 95 VAL A N 1
ATOM 717 C CA . VAL A 1 95 ? 2.083 -3.689 -0.175 1.00 92.00 95 VAL A CA 1
ATOM 718 C C . VAL A 1 95 ? 2.253 -4.314 1.209 1.00 92.00 95 VAL A C 1
ATOM 720 O O . VAL A 1 95 ? 1.594 -3.874 2.148 1.00 92.00 95 VAL A O 1
ATOM 723 N N . HIS A 1 96 ? 3.175 -5.263 1.379 1.00 92.38 96 HIS A N 1
ATOM 724 C CA . HIS A 1 96 ? 3.481 -5.830 2.694 1.00 92.38 96 HIS A CA 1
ATOM 725 C C . HIS A 1 96 ? 4.059 -4.809 3.676 1.00 92.38 96 HIS A C 1
ATOM 727 O O . HIS A 1 96 ? 3.633 -4.786 4.828 1.00 92.38 96 HIS A O 1
ATOM 733 N N . GLU A 1 97 ? 4.972 -3.942 3.231 1.00 90.62 97 GLU A N 1
ATOM 734 C CA . GLU A 1 97 ? 5.500 -2.835 4.044 1.00 90.62 97 GLU A CA 1
ATOM 735 C C . GLU A 1 97 ? 4.364 -1.925 4.533 1.00 90.62 97 GLU A C 1
ATOM 737 O O . GLU A 1 97 ? 4.293 -1.576 5.709 1.00 90.62 97 GLU A O 1
ATOM 742 N N . LEU A 1 98 ? 3.424 -1.582 3.647 1.00 90.62 98 LEU A N 1
ATOM 743 C CA . LEU A 1 98 ? 2.259 -0.787 4.026 1.00 90.62 98 LEU A CA 1
ATOM 744 C C . LEU A 1 98 ? 1.352 -1.532 5.007 1.00 90.62 98 LEU A C 1
ATOM 746 O O . LEU A 1 98 ? 0.913 -0.937 5.985 1.00 90.62 98 LEU A O 1
ATOM 750 N N . LEU A 1 99 ? 1.078 -2.818 4.776 1.00 91.50 99 LEU A N 1
ATOM 751 C CA . LEU A 1 99 ? 0.286 -3.644 5.691 1.00 91.50 99 LEU A CA 1
ATOM 752 C C . LEU A 1 99 ? 0.903 -3.707 7.091 1.00 91.50 99 LEU A C 1
ATOM 754 O O . LEU A 1 99 ? 0.164 -3.643 8.066 1.00 91.50 99 LEU A O 1
ATOM 758 N N . GLN A 1 100 ? 2.230 -3.800 7.201 1.00 90.69 100 GLN A N 1
ATOM 759 C CA . GLN A 1 100 ? 2.921 -3.748 8.491 1.00 90.69 100 GLN A CA 1
ATOM 760 C C . GLN A 1 100 ? 2.648 -2.430 9.212 1.00 90.69 100 GLN A C 1
ATOM 762 O O . GLN A 1 100 ? 2.202 -2.463 10.354 1.00 90.69 100 GLN A O 1
ATOM 767 N N . ILE A 1 101 ? 2.788 -1.298 8.516 1.00 88.81 101 ILE A N 1
ATOM 768 C CA . ILE A 1 101 ? 2.480 0.019 9.088 1.00 88.81 101 ILE A CA 1
ATOM 769 C C . ILE A 1 101 ? 1.012 0.079 9.539 1.00 88.81 101 ILE A C 1
ATOM 771 O O . ILE A 1 101 ? 0.723 0.491 10.654 1.00 88.81 101 ILE A O 1
ATOM 775 N N . TYR A 1 102 ? 0.057 -0.376 8.723 1.00 90.44 102 TYR A N 1
ATOM 776 C CA . TYR A 1 102 ? -1.356 -0.382 9.127 1.00 90.44 102 TYR A CA 1
ATOM 777 C C . TYR A 1 102 ? -1.640 -1.292 10.329 1.00 90.44 102 TYR A C 1
ATOM 779 O O . TYR A 1 102 ? -2.475 -0.942 11.164 1.00 90.44 102 TYR A O 1
ATOM 787 N N . ASN A 1 103 ? -0.946 -2.427 10.433 1.00 90.88 103 ASN A N 1
ATOM 788 C CA . ASN A 1 103 ? -1.060 -3.334 11.572 1.00 90.88 103 ASN A CA 1
ATOM 789 C C . ASN A 1 103 ? -0.479 -2.721 12.854 1.00 90.88 103 ASN A C 1
ATOM 791 O O . ASN A 1 103 ? -1.042 -2.942 13.920 1.00 90.88 103 ASN A O 1
ATOM 795 N N . GLU A 1 104 ? 0.597 -1.932 12.769 1.00 89.06 104 GLU A N 1
ATOM 796 C CA . GLU A 1 104 ? 1.143 -1.178 13.912 1.00 89.06 104 GLU A CA 1
ATOM 797 C C . GLU A 1 104 ? 0.141 -0.157 14.472 1.00 89.06 104 GLU A C 1
ATOM 799 O O . GLU A 1 104 ? 0.171 0.151 15.661 1.00 89.06 104 GLU A O 1
ATOM 804 N N . HIS A 1 105 ? -0.770 0.330 13.625 1.00 86.00 105 HIS A N 1
ATOM 805 C CA . HIS A 1 105 ? -1.858 1.242 13.994 1.00 86.00 105 HIS A CA 1
ATOM 806 C C . HIS A 1 105 ? -3.197 0.527 14.269 1.00 86.00 105 HIS A C 1
ATOM 808 O O . HIS A 1 105 ? -4.237 1.185 14.321 1.00 86.00 105 HIS A O 1
ATOM 814 N N . ASP A 1 106 ? -3.196 -0.803 14.433 1.00 88.06 106 ASP A N 1
ATOM 815 C CA . ASP A 1 106 ? -4.375 -1.639 14.731 1.00 88.06 106 ASP A CA 1
ATOM 816 C C . ASP A 1 106 ? -5.526 -1.532 13.701 1.00 88.06 106 ASP A C 1
ATOM 818 O O . ASP A 1 106 ? -6.711 -1.674 14.030 1.00 88.06 106 ASP A O 1
ATOM 822 N N . ILE A 1 107 ? -5.211 -1.288 12.423 1.00 86.62 107 ILE A N 1
ATOM 823 C CA . ILE A 1 107 ? -6.228 -1.159 11.369 1.00 86.62 107 ILE A CA 1
ATOM 824 C C . ILE A 1 107 ? -6.448 -2.504 10.668 1.00 86.62 107 ILE A C 1
ATOM 826 O O . ILE A 1 107 ? -5.514 -3.056 10.087 1.00 86.62 107 ILE A O 1
ATOM 830 N N . PRO A 1 108 ? -7.690 -3.026 10.633 1.00 86.50 108 PRO A N 1
ATOM 831 C CA . PRO A 1 108 ? -7.973 -4.292 9.969 1.00 86.50 108 PRO A CA 1
ATOM 832 C C . PRO A 1 108 ? -7.822 -4.178 8.447 1.00 86.50 108 PRO A C 1
ATOM 834 O O . PRO A 1 108 ? -8.279 -3.211 7.828 1.00 86.50 108 PRO A O 1
ATOM 837 N N . SER A 1 109 ? -7.267 -5.223 7.829 1.00 84.69 109 SER A N 1
ATOM 838 C CA . SER A 1 109 ? -7.024 -5.306 6.382 1.00 84.69 109 SER A CA 1
ATOM 839 C C . SER A 1 109 ? -8.287 -5.151 5.526 1.00 84.69 109 SER A C 1
ATOM 841 O O . SER A 1 109 ? -8.214 -4.649 4.409 1.00 84.69 109 SER A O 1
ATOM 843 N N . GLU A 1 110 ? -9.467 -5.484 6.058 1.00 85.38 110 GLU A N 1
ATOM 844 C CA . GLU A 1 110 ? -10.765 -5.310 5.384 1.00 85.38 110 GLU A CA 1
ATOM 845 C C . GLU A 1 110 ? -11.113 -3.845 5.072 1.00 85.38 110 GLU A C 1
ATOM 847 O O . GLU A 1 110 ? -11.953 -3.561 4.208 1.00 85.38 110 GLU A O 1
ATOM 852 N N . ARG A 1 111 ? -10.493 -2.906 5.798 1.00 84.25 111 ARG A N 1
ATOM 853 C CA . ARG A 1 111 ? -10.669 -1.462 5.604 1.00 84.25 111 ARG A CA 1
ATOM 854 C C . ARG A 1 111 ? -9.653 -0.872 4.635 1.00 84.25 111 ARG A C 1
ATOM 856 O O . ARG A 1 111 ? -9.778 0.302 4.288 1.00 84.25 111 ARG A O 1
ATOM 863 N N . LEU A 1 112 ? -8.681 -1.663 4.194 1.00 87.19 112 LEU A N 1
ATOM 864 C CA . LEU A 1 112 ? -7.601 -1.231 3.322 1.00 87.19 112 LEU A CA 1
ATOM 865 C C . LEU A 1 112 ? -7.897 -1.624 1.877 1.00 87.19 112 LEU A C 1
ATOM 867 O O . LEU A 1 112 ? -8.447 -2.687 1.596 1.00 87.19 112 LEU A O 1
ATOM 871 N N . LEU A 1 113 ? -7.522 -0.747 0.952 1.00 88.06 113 LEU A N 1
ATOM 872 C CA . LEU A 1 113 ? -7.605 -1.006 -0.479 1.00 88.06 113 LEU A CA 1
ATOM 873 C C . LEU A 1 113 ? -6.339 -0.499 -1.168 1.00 88.06 113 LEU A C 1
ATOM 875 O O . LEU A 1 113 ? -6.085 0.704 -1.203 1.00 88.06 113 LEU A O 1
ATOM 879 N N . PHE A 1 114 ? -5.551 -1.388 -1.762 1.00 89.69 114 PHE A N 1
ATOM 880 C CA . PHE A 1 114 ? -4.314 -0.976 -2.428 1.00 89.69 114 PHE A CA 1
ATOM 881 C C . PHE A 1 114 ? -4.545 -0.711 -3.908 1.00 89.69 114 PHE A C 1
ATOM 883 O O . PHE A 1 114 ? -4.995 -1.589 -4.640 1.00 89.69 114 PHE A O 1
ATOM 890 N N . LYS A 1 115 ? -4.233 0.507 -4.358 1.00 89.75 115 LYS A N 1
ATOM 891 C CA . LYS A 1 115 ? -4.328 0.888 -5.768 1.00 89.75 115 LYS A CA 1
ATOM 892 C C . LYS A 1 115 ? -3.048 0.486 -6.494 1.00 89.75 115 LYS A C 1
ATOM 894 O O . LYS A 1 115 ? -1.991 1.063 -6.240 1.00 89.75 115 LYS A O 1
ATOM 899 N N . ILE A 1 116 ? -3.159 -0.498 -7.382 1.00 88.19 116 ILE A N 1
ATOM 900 C CA . ILE A 1 116 ? -2.047 -1.058 -8.155 1.00 88.19 116 ILE A CA 1
ATOM 901 C C . ILE A 1 116 ? -2.214 -0.643 -9.624 1.00 88.19 116 ILE A C 1
ATOM 903 O O . ILE A 1 116 ? -3.314 -0.753 -10.159 1.00 88.19 116 ILE A O 1
ATOM 907 N N . PRO A 1 117 ? -1.168 -0.179 -10.320 1.00 88.75 117 PRO A N 1
ATOM 908 C CA . PRO A 1 117 ? -1.272 0.134 -11.743 1.00 88.75 117 PRO A CA 1
ATOM 909 C C . PRO A 1 117 ? -1.591 -1.123 -12.573 1.00 88.75 117 PRO A C 1
ATOM 911 O O . PRO A 1 117 ? -0.961 -2.164 -12.402 1.00 88.75 117 PRO A O 1
ATOM 914 N N . ALA A 1 118 ? -2.541 -1.022 -13.509 1.00 86.25 118 ALA A N 1
ATOM 915 C CA . ALA A 1 118 ? -3.009 -2.114 -14.371 1.00 86.25 118 ALA A CA 1
ATOM 916 C C . ALA A 1 118 ? -2.023 -2.464 -15.508 1.00 86.25 118 ALA A C 1
ATOM 918 O O . ALA A 1 118 ? -2.368 -2.447 -16.692 1.00 86.25 118 ALA A O 1
ATOM 919 N N . THR A 1 119 ? -0.777 -2.760 -15.152 1.00 89.25 119 THR A N 1
ATOM 920 C CA . THR A 1 119 ? 0.227 -3.392 -16.018 1.00 89.25 119 THR A CA 1
ATOM 921 C C . THR A 1 119 ? 0.145 -4.914 -15.881 1.00 89.25 119 THR A C 1
ATOM 923 O O . THR A 1 119 ? -0.484 -5.427 -14.958 1.00 89.25 119 THR A O 1
ATOM 926 N N . TRP A 1 120 ? 0.809 -5.664 -16.766 1.00 89.19 120 TRP A N 1
ATOM 927 C CA . TRP A 1 120 ? 0.906 -7.124 -16.630 1.00 89.19 120 TRP A CA 1
ATOM 928 C C . TRP A 1 120 ? 1.470 -7.534 -15.260 1.00 89.19 120 TRP A C 1
ATOM 930 O O . TRP A 1 120 ? 0.915 -8.390 -14.578 1.00 89.19 120 TRP A O 1
ATOM 940 N N . GLN A 1 121 ? 2.539 -6.864 -14.830 1.00 92.25 121 GLN A N 1
ATOM 941 C CA . GLN A 1 121 ? 3.193 -7.103 -13.549 1.00 92.25 121 GLN A CA 1
ATOM 942 C C . GLN A 1 121 ? 2.309 -6.724 -12.362 1.00 92.25 121 GLN A C 1
ATOM 944 O O . GLN A 1 121 ? 2.336 -7.428 -11.356 1.00 92.25 121 GLN A O 1
ATOM 949 N N . GLY A 1 122 ? 1.518 -5.654 -12.487 1.00 89.50 122 GLY A N 1
ATOM 950 C CA . GLY A 1 122 ? 0.551 -5.243 -11.475 1.00 89.50 122 GLY A CA 1
ATOM 951 C C . GLY A 1 122 ? -0.630 -6.204 -11.353 1.00 89.50 122 GLY A C 1
ATOM 952 O O . GLY A 1 122 ? -1.044 -6.503 -10.239 1.00 89.50 122 GLY A O 1
ATOM 953 N N . ILE A 1 123 ? -1.130 -6.750 -12.468 1.00 89.75 123 ILE A N 1
ATOM 954 C CA . ILE A 1 123 ? -2.186 -7.779 -12.460 1.00 89.75 123 ILE A CA 1
ATOM 955 C C . ILE A 1 123 ? -1.680 -9.060 -11.791 1.00 89.75 123 ILE A C 1
ATOM 957 O O . ILE A 1 123 ? -2.379 -9.638 -10.963 1.00 89.75 123 ILE A O 1
ATOM 961 N N . GLU A 1 124 ? -0.457 -9.489 -12.108 1.00 92.44 124 GLU A N 1
ATOM 962 C CA . GLU A 1 124 ? 0.125 -10.676 -11.478 1.00 92.44 124 GLU A CA 1
ATOM 963 C C . GLU A 1 124 ? 0.401 -10.449 -9.982 1.00 92.44 124 GLU A C 1
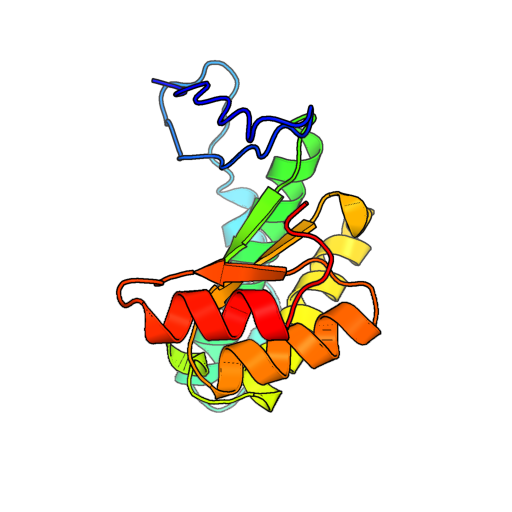ATOM 965 O O . GLU A 1 124 ? 0.093 -11.312 -9.165 1.00 92.44 124 GLU A O 1
ATOM 970 N N . ALA A 1 125 ? 0.889 -9.263 -9.596 1.00 91.62 125 ALA A N 1
ATOM 971 C CA . ALA A 1 125 ? 1.052 -8.892 -8.188 1.00 91.62 125 ALA A CA 1
ATOM 972 C C . ALA A 1 125 ? -0.292 -8.872 -7.440 1.00 91.62 125 ALA A C 1
ATOM 974 O O . ALA A 1 125 ? -0.393 -9.401 -6.339 1.00 91.62 125 ALA A O 1
ATOM 975 N N . SER A 1 126 ? -1.332 -8.305 -8.056 1.00 89.88 126 SER A N 1
ATOM 976 C CA . SER A 1 126 ? -2.701 -8.271 -7.527 1.00 89.88 126 SER A CA 1
ATOM 977 C C . SER A 1 126 ? -3.246 -9.680 -7.282 1.00 89.88 126 SER A C 1
ATOM 979 O O . SER A 1 126 ? -3.740 -9.954 -6.191 1.00 89.88 126 SER A O 1
ATOM 981 N N . ARG A 1 127 ? -3.054 -10.610 -8.229 1.00 90.69 127 ARG A N 1
ATOM 982 C CA . ARG A 1 127 ? -3.434 -12.022 -8.058 1.00 90.69 127 ARG A CA 1
ATOM 983 C C . ARG A 1 127 ? -2.746 -12.666 -6.848 1.00 90.69 127 ARG A C 1
ATOM 985 O O . ARG A 1 127 ? -3.399 -13.402 -6.109 1.00 90.69 127 ARG A O 1
ATOM 992 N N . LEU A 1 128 ? -1.446 -12.427 -6.660 1.00 92.81 128 LEU A N 1
ATOM 993 C CA . LEU A 1 128 ? -0.700 -12.969 -5.517 1.00 92.81 128 LEU A CA 1
ATOM 994 C C . LEU A 1 128 ? -1.235 -12.402 -4.196 1.00 92.81 128 LEU A C 1
ATOM 996 O O . LEU A 1 128 ? -1.612 -13.163 -3.310 1.00 92.81 128 LEU A O 1
ATOM 1000 N N . LEU A 1 129 ? -1.372 -11.081 -4.110 1.00 90.50 129 LEU A N 1
ATOM 1001 C CA . LEU A 1 129 ? -1.849 -10.388 -2.910 1.00 90.50 129 LEU A CA 1
ATOM 1002 C C . LEU A 1 129 ? -3.275 -10.791 -2.517 1.00 90.50 129 LEU A C 1
ATOM 1004 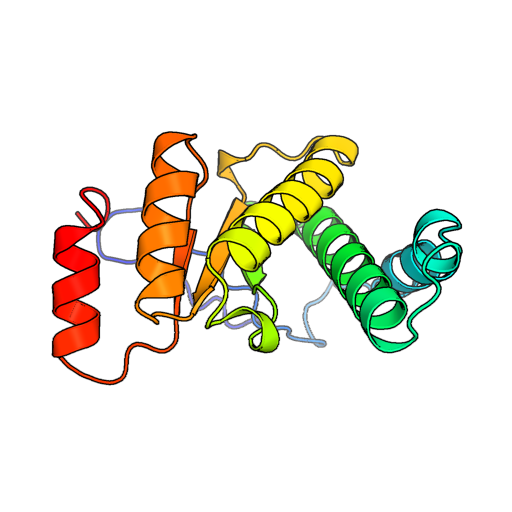O O . LEU A 1 129 ? -3.609 -10.878 -1.337 1.00 90.50 129 LEU A O 1
ATOM 1008 N N . GLU A 1 130 ? -4.128 -11.084 -3.490 1.00 88.81 130 GLU A N 1
ATOM 1009 C CA . GLU A 1 130 ? -5.488 -11.544 -3.215 1.00 88.81 130 GLU A CA 1
ATOM 1010 C C . GLU A 1 130 ? -5.576 -13.000 -2.808 1.00 88.81 130 GLU A C 1
ATOM 1012 O O . GLU A 1 130 ? -6.452 -13.354 -2.018 1.00 88.81 130 GLU A O 1
ATOM 1017 N N . SER A 1 131 ? -4.654 -13.838 -3.286 1.00 89.44 131 SER A N 1
ATOM 1018 C CA . SER A 1 131 ? -4.524 -15.202 -2.771 1.00 89.44 131 SER A CA 1
ATOM 1019 C C . SER A 1 131 ? -4.166 -15.217 -1.278 1.00 89.44 131 SER A C 1
ATOM 1021 O O . SER A 1 131 ? -4.524 -16.153 -0.566 1.00 89.44 131 SER A O 1
ATOM 1023 N N . GLU A 1 132 ? -3.549 -14.138 -0.791 1.00 88.56 132 GLU A N 1
ATOM 1024 C CA . GLU A 1 132 ? -3.227 -13.898 0.618 1.00 88.56 132 GLU A CA 1
ATOM 1025 C C . GLU A 1 132 ? -4.355 -13.176 1.381 1.00 88.56 132 GLU A C 1
ATOM 1027 O O . GLU A 1 132 ? -4.270 -13.004 2.596 1.00 88.56 132 GLU A O 1
ATOM 1032 N N . GLY A 1 133 ? -5.428 -12.764 0.695 1.00 87.00 133 GLY A N 1
ATOM 1033 C CA . GLY A 1 133 ? -6.581 -12.079 1.290 1.00 87.00 133 GLY A CA 1
ATOM 1034 C C . GLY A 1 133 ? -6.475 -10.551 1.351 1.00 87.00 133 GLY A C 1
ATOM 1035 O O . GLY A 1 133 ? -7.306 -9.911 1.999 1.00 87.00 133 GLY A O 1
ATOM 1036 N N . THR A 1 134 ? -5.496 -9.944 0.677 1.00 87.75 134 THR A N 1
ATOM 1037 C CA . THR A 1 134 ? -5.363 -8.483 0.594 1.00 87.75 134 THR A CA 1
ATOM 1038 C C . THR A 1 134 ? -6.216 -7.931 -0.545 1.00 87.75 134 THR A C 1
ATOM 1040 O O . THR A 1 134 ? -6.074 -8.344 -1.691 1.00 87.75 134 THR A O 1
ATOM 1043 N N . GLN A 1 135 ? -7.086 -6.958 -0.256 1.00 86.25 135 GLN A N 1
ATOM 1044 C CA . GLN A 1 135 ? -7.930 -6.345 -1.285 1.00 86.25 135 GLN A CA 1
ATOM 1045 C C . GLN A 1 135 ? -7.136 -5.347 -2.130 1.00 86.25 135 GLN A C 1
ATOM 1047 O O . GLN A 1 135 ? -6.584 -4.363 -1.622 1.00 86.25 135 GLN A O 1
ATOM 1052 N N . THR A 1 136 ? -7.129 -5.574 -3.441 1.00 87.31 136 THR A N 1
ATOM 1053 C CA . THR A 1 136 ? -6.454 -4.704 -4.403 1.00 87.31 136 THR A CA 1
ATOM 1054 C C . THR A 1 136 ? -7.446 -4.076 -5.377 1.00 87.31 136 THR A C 1
ATOM 1056 O O . THR A 1 136 ? -8.522 -4.604 -5.645 1.00 87.31 136 THR A O 1
ATOM 1059 N N . HIS A 1 137 ? -7.108 -2.895 -5.887 1.00 86.56 137 HIS A N 1
ATOM 1060 C CA . HIS A 1 137 ? -7.868 -2.193 -6.911 1.00 86.56 137 HIS A CA 1
ATOM 1061 C C . HIS A 1 137 ? -6.921 -1.770 -8.025 1.00 86.56 137 HIS A C 1
ATOM 1063 O O . HIS A 1 137 ? -5.981 -1.008 -7.806 1.00 86.56 137 HIS A O 1
ATOM 1069 N N . LEU A 1 138 ? -7.165 -2.261 -9.233 1.00 84.00 138 LEU A N 1
ATOM 1070 C CA . LEU A 1 138 ? -6.301 -1.973 -10.367 1.00 84.00 138 LEU A CA 1
ATOM 1071 C C . LEU A 1 138 ? -6.686 -0.629 -11.015 1.00 84.00 138 LEU A C 1
ATOM 1073 O O . LEU A 1 138 ? -7.828 -0.420 -11.417 1.00 84.00 138 LEU A O 1
ATOM 1077 N N . THR A 1 139 ? -5.732 0.300 -11.104 1.00 74.69 139 THR A N 1
ATOM 1078 C CA . THR A 1 139 ? -5.902 1.677 -11.605 1.00 74.69 139 THR A CA 1
ATOM 1079 C C . THR A 1 139 ? -5.237 1.881 -12.975 1.00 74.69 139 THR A C 1
ATOM 1081 O O . THR A 1 139 ? -4.482 1.034 -13.442 1.00 74.69 139 THR A O 1
ATOM 1084 N N . PHE A 1 140 ? -5.518 3.001 -13.662 1.00 68.75 140 PHE A N 1
ATOM 1085 C CA . PHE A 1 140 ? -5.001 3.323 -15.014 1.00 68.75 140 PHE A CA 1
ATOM 1086 C C . PHE A 1 140 ? -5.519 2.415 -16.159 1.00 68.75 140 PHE A C 1
ATOM 1088 O O . PHE A 1 140 ? -4.819 2.096 -17.126 1.00 68.75 140 PHE A O 1
ATOM 1095 N N . VAL A 1 141 ? -6.794 2.024 -16.094 1.00 62.44 141 VAL A N 1
ATOM 1096 C CA . VAL A 1 141 ? -7.476 1.226 -17.128 1.00 62.44 141 VAL A CA 1
ATOM 1097 C C . VAL A 1 141 ? -8.017 2.145 -18.231 1.00 62.44 141 VAL A C 1
ATOM 1099 O O . VAL A 1 141 ? -9.121 2.666 -18.132 1.00 62.44 141 VAL A O 1
ATOM 1102 N N . TYR A 1 142 ? -7.245 2.354 -19.301 1.00 63.56 142 TYR A N 1
ATOM 1103 C CA . TYR A 1 142 ? -7.653 3.227 -20.421 1.00 63.56 142 TYR A CA 1
ATOM 1104 C C . TYR A 1 142 ? -8.097 2.476 -21.683 1.00 63.56 142 TYR A C 1
ATOM 1106 O O . TYR A 1 142 ? -8.668 3.076 -22.593 1.00 63.56 142 TYR A O 1
ATOM 1114 N N . ARG A 1 143 ? -7.817 1.168 -21.779 1.00 52.12 143 ARG A N 1
ATOM 1115 C CA . ARG A 1 143 ? -8.044 0.367 -22.992 1.00 52.12 143 ARG A CA 1
ATOM 1116 C C . ARG A 1 143 ? -8.747 -0.949 -22.671 1.00 52.12 143 ARG A C 1
ATOM 1118 O O . ARG A 1 143 ? -8.445 -1.579 -21.664 1.00 52.12 143 ARG A O 1
ATOM 1125 N N . HIS A 1 144 ? -9.622 -1.393 -23.576 1.00 53.94 144 HIS A N 1
ATOM 1126 C CA . HIS A 1 144 ? -10.437 -2.613 -23.445 1.00 53.94 144 HIS A CA 1
ATOM 1127 C C . HIS A 1 144 ? -9.646 -3.868 -23.033 1.00 53.94 144 HIS A C 1
ATOM 1129 O O . HIS A 1 144 ? -10.157 -4.698 -22.292 1.00 53.94 144 HIS A O 1
ATOM 1135 N N . VAL A 1 145 ? -8.387 -3.996 -23.468 1.00 59.78 145 VAL A N 1
ATOM 1136 C CA . VAL A 1 145 ? -7.517 -5.131 -23.110 1.00 59.78 145 VAL A CA 1
ATOM 1137 C C . VAL A 1 145 ? -7.206 -5.163 -21.611 1.00 59.78 145 VAL A C 1
ATOM 1139 O O . VAL A 1 145 ? -7.225 -6.236 -21.017 1.00 59.78 145 VAL A O 1
ATOM 1142 N N . HIS A 1 146 ? -6.977 -4.002 -20.986 1.00 56.47 146 HIS A N 1
ATOM 1143 C CA . HIS A 1 146 ? -6.762 -3.928 -19.540 1.00 56.47 146 HIS A CA 1
ATOM 1144 C C . HIS A 1 146 ? -8.037 -4.344 -18.799 1.00 56.47 146 HIS A C 1
ATOM 1146 O O . HIS A 1 146 ? -7.959 -5.166 -17.897 1.00 56.47 146 HIS A O 1
ATOM 1152 N N . ALA A 1 147 ? -9.211 -3.878 -19.247 1.00 56.81 147 ALA A N 1
ATOM 1153 C CA . ALA A 1 147 ? -10.499 -4.238 -18.650 1.00 56.81 147 ALA A CA 1
ATOM 1154 C C . ALA A 1 147 ? -10.810 -5.741 -18.745 1.00 56.81 147 ALA A C 1
ATOM 1156 O O . ALA A 1 147 ? -11.274 -6.323 -17.770 1.00 56.81 147 ALA A O 1
ATOM 1157 N N . LEU A 1 148 ? -10.507 -6.394 -19.877 1.00 49.69 148 LEU A N 1
ATOM 1158 C CA . LEU A 1 148 ? -10.627 -7.851 -19.968 1.00 49.69 148 LEU A CA 1
ATOM 1159 C C . LEU A 1 148 ? -9.724 -8.535 -18.943 1.00 49.69 148 LEU A C 1
ATOM 1161 O O . LEU A 1 148 ? -10.193 -9.405 -18.224 1.00 49.69 148 LEU A O 1
ATOM 1165 N N . CYS A 1 149 ? -8.458 -8.129 -18.841 1.00 42.84 149 CYS A N 1
ATOM 1166 C CA . CYS A 1 149 ? -7.506 -8.724 -17.901 1.00 42.84 149 CYS A CA 1
ATOM 1167 C C . CYS A 1 149 ? -7.992 -8.680 -16.440 1.00 42.84 149 CYS A C 1
ATOM 1169 O O . CYS A 1 149 ? -7.810 -9.659 -15.722 1.00 42.84 149 CYS A O 1
ATOM 1171 N N . LEU A 1 150 ? -8.687 -7.610 -16.035 1.00 53.38 150 LEU A N 1
ATOM 1172 C CA . LEU A 1 150 ? -9.310 -7.505 -14.708 1.00 53.38 150 LEU A CA 1
ATOM 1173 C C . LEU A 1 150 ? -10.388 -8.565 -14.464 1.00 53.38 150 LEU A C 1
ATOM 1175 O O . LEU A 1 150 ? -10.444 -9.154 -13.390 1.00 53.38 150 LEU A O 1
ATOM 1179 N N . ILE A 1 151 ? -11.216 -8.841 -15.473 1.00 52.31 151 ILE A N 1
ATOM 1180 C CA . ILE A 1 151 ? -12.285 -9.848 -15.388 1.00 52.31 151 ILE A CA 1
ATOM 1181 C C . ILE A 1 151 ? -11.694 -11.255 -15.206 1.00 52.31 151 ILE A C 1
ATOM 1183 O O . ILE A 1 151 ? -12.291 -12.098 -14.546 1.00 52.31 151 ILE A O 1
ATOM 1187 N N . TRP A 1 152 ? -10.507 -11.515 -15.761 1.00 30.50 152 TRP A N 1
ATOM 1188 C CA . TRP A 1 152 ? -9.822 -12.804 -15.613 1.00 30.50 152 TRP A CA 1
ATOM 1189 C C . TRP A 1 152 ? -9.036 -12.941 -14.303 1.00 30.50 152 TRP A C 1
ATOM 1191 O O . TRP A 1 152 ? -8.684 -14.064 -13.936 1.00 30.50 152 TRP A O 1
ATOM 1201 N N . SER A 1 153 ? -8.727 -11.835 -13.615 1.00 41.97 153 SER A N 1
ATOM 1202 C CA . SER A 1 153 ? -7.981 -11.866 -12.351 1.00 41.97 153 SER A CA 1
ATOM 1203 C C . SER A 1 153 ? -8.877 -11.808 -11.110 1.00 41.97 153 SER A C 1
ATOM 1205 O O . SER A 1 153 ? -8.422 -12.242 -10.060 1.00 41.97 153 SER A O 1
ATOM 1207 N N . GLN A 1 154 ? -10.132 -11.347 -11.225 1.00 37.91 154 GLN A N 1
ATOM 1208 C CA . GLN A 1 154 ? -11.052 -11.126 -10.099 1.00 37.91 154 GLN A CA 1
ATOM 1209 C C . GLN A 1 154 ? -12.388 -11.878 -10.230 1.00 37.91 154 GLN A C 1
ATOM 1211 O O . GLN A 1 154 ? -13.102 -11.666 -11.209 1.00 37.91 154 GLN A O 1
ATOM 1216 N N . PRO A 1 155 ? -12.840 -12.622 -9.201 1.00 33.84 155 PRO A N 1
ATOM 1217 C CA . PRO A 1 155 ? -14.255 -12.952 -9.010 1.00 33.84 155 PRO A CA 1
ATOM 1218 C C . PRO A 1 155 ? -15.055 -11.871 -8.242 1.00 33.84 155 PRO A C 1
ATOM 1220 O O . PRO A 1 155 ? -16.264 -12.016 -8.098 1.00 33.84 155 PRO A O 1
ATOM 1223 N N . TYR A 1 156 ? -14.430 -10.790 -7.751 1.00 38.44 156 TYR A N 1
ATOM 1224 C CA . TYR A 1 156 ? -15.056 -9.844 -6.803 1.00 38.44 156 TYR A CA 1
ATOM 1225 C C . TYR A 1 156 ? -15.663 -8.566 -7.410 1.00 38.44 156 TYR A C 1
ATOM 1227 O O . TYR A 1 156 ? -16.056 -7.667 -6.666 1.00 38.44 156 TYR A O 1
ATOM 1235 N N . PHE A 1 157 ? -15.767 -8.474 -8.739 1.00 35.22 157 PHE A N 1
ATOM 1236 C CA . PHE A 1 157 ? -16.405 -7.337 -9.425 1.00 35.22 157 PHE A CA 1
ATOM 1237 C C . PHE A 1 157 ? -17.937 -7.493 -9.591 1.00 35.22 157 PHE A C 1
ATOM 1239 O O . PHE A 1 157 ? -18.553 -6.734 -10.339 1.00 35.22 157 PHE A O 1
ATOM 1246 N N . LEU A 1 158 ? -18.552 -8.475 -8.914 1.00 29.28 158 LEU A N 1
ATOM 1247 C CA . LEU A 1 158 ? -20.003 -8.713 -8.867 1.00 29.28 158 LEU A CA 1
ATOM 1248 C C . LEU A 1 158 ? -20.545 -8.640 -7.431 1.00 29.28 158 LEU A C 1
ATOM 1250 O O . LEU A 1 158 ? -19.871 -9.136 -6.495 1.00 29.28 158 LEU A O 1
#

Radius of gyration: 16.31 Å; chains: 1; bounding box: 48×38×38 Å

Secondary structure (DSSP, 8-state):
-------EETTTEE-------TT-TT----HHHHHHHHH-SGGGG-SSHHHHHHHHHHHHHHHHHHHHHHH-SS-EEEEPPGGGTT-HHHHHHHHHHHHHHHHHTT--GGGEEEEEE-SHHHHHHHHHHHHTT--EEEE---SHHHHHHHHHH-S---